Protein AF-A0A933QK95-F1 (afdb_monomer)

Solvent-accessible surface area (backbone atoms only — not comparable to full-atom values): 5874 Å² total; per-residue (Å²): 134,84,80,76,80,79,73,57,66,67,58,38,52,54,51,33,51,52,14,55,46,41,23,67,75,71,67,40,54,62,72,58,20,44,51,53,50,44,62,74,66,66,54,92,58,56,67,64,53,49,55,50,24,54,51,50,50,50,52,51,54,52,52,52,56,50,50,53,54,51,54,53,49,52,54,54,51,51,54,51,52,54,49,53,51,51,51,52,52,50,56,53,48,59,56,52,66,73,66,60,77,82,132

pLDDT: mean 79.82, std 11.8, range [40.25, 92.44]

Secondary structure (DSSP, 8-state):
--------HHHHHHHHHHHHHHHHHS---HHHHHHHHHHHTT-S-HHHHHHHHHHHHHHHHHHHHHHHHHHHHHHHHHHHHHHHHHHHHHHHHHHHHTTSPP-

Foldseek 3Di:
DDPDPPDDPVVLVVLLVQLVVCCVPVVDDSLVSSQVSCVVVVDPCSPVSSVSNVVVNVVVVVVVVVVVVVVVVVVVVVVVVVVVVVVVVVVVVVVVVVPDPDD

Sequence (103 aa):
MVKRLRIDSNVVKRLADKAAALRKSDGLEITAAVKQVLAQEKMSDNTAHYHAICSELGRRGAAVKRGVKIANVIRRSQHRTDQQKKEAQNMARERNDNLLPDP

Radius of gyration: 27.5 Å; Cα contacts (8 Å, |Δi|>4): 43; chains: 1; bounding box: 48×38×84 Å

Mean predicted aligned error: 11.74 Å

Nearest PDB structures (foldseek):
  1zx3-assembly1_A  TM=4.593E-01  e=1.741E+00  Nitrosomonas europaea ATCC 19718

Structure (mmCIF, N/CA/C/O backbone):
data_AF-A0A933QK95-F1
#
_entry.id   AF-A0A933QK95-F1
#
loop_
_atom_site.group_PDB
_atom_site.id
_atom_site.type_symbol
_atom_site.label_atom_id
_atom_site.label_alt_id
_atom_site.label_comp_id
_atom_site.label_asym_id
_atom_site.label_entity_id
_atom_site.label_seq_id
_atom_site.pdbx_PDB_ins_code
_atom_site.Cartn_x
_atom_site.Cartn_y
_atom_site.Cartn_z
_atom_site.occupancy
_atom_site.B_iso_or_equiv
_atom_site.auth_seq_id
_atom_site.auth_comp_id
_atom_site.auth_asym_id
_atom_site.auth_atom_id
_atom_site.pdbx_PDB_model_num
ATOM 1 N N . MET A 1 1 ? -9.650 -24.315 24.063 1.00 40.25 1 MET A N 1
ATOM 2 C CA . MET A 1 1 ? -9.624 -24.146 22.592 1.00 40.25 1 MET A CA 1
ATOM 3 C C . MET A 1 1 ? -10.009 -22.703 22.273 1.00 40.25 1 MET A C 1
ATOM 5 O O . MET A 1 1 ? -11.167 -22.344 22.430 1.00 40.25 1 MET A O 1
ATOM 9 N N . VAL A 1 2 ? -9.040 -21.838 21.955 1.00 45.34 2 VAL A N 1
ATOM 10 C CA . VAL A 1 2 ? -9.299 -20.401 21.733 1.00 45.34 2 VAL A CA 1
ATOM 11 C C . VAL A 1 2 ? -9.971 -20.235 20.368 1.00 45.34 2 VAL A C 1
ATOM 13 O O . VAL A 1 2 ? -9.358 -20.523 19.340 1.00 45.34 2 VAL A O 1
ATOM 16 N N . LYS A 1 3 ? -11.240 -19.806 20.341 1.00 45.28 3 LYS A N 1
ATOM 17 C CA . LYS A 1 3 ? -11.919 -19.404 19.100 1.00 45.28 3 LYS A CA 1
ATOM 18 C C . LYS A 1 3 ? -11.118 -18.251 18.489 1.00 45.28 3 LYS A C 1
ATOM 20 O O . LYS A 1 3 ? -11.141 -17.146 19.020 1.00 45.28 3 LYS A O 1
ATOM 25 N N . ARG A 1 4 ? -10.399 -18.491 17.385 1.00 54.31 4 ARG A N 1
ATOM 26 C CA . ARG A 1 4 ? -9.844 -17.397 16.575 1.00 54.31 4 ARG A CA 1
ATOM 27 C C . ARG A 1 4 ? -11.023 -16.5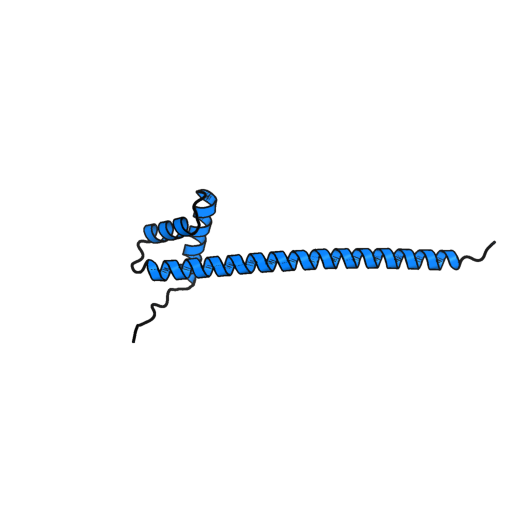70 16.075 1.00 54.31 4 ARG A C 1
ATOM 29 O O . ARG A 1 4 ? -11.800 -17.066 15.260 1.00 54.31 4 ARG A O 1
ATOM 36 N N . LEU A 1 5 ? -11.154 -15.339 16.567 1.00 59.59 5 LEU A N 1
ATOM 37 C CA . LEU A 1 5 ? -12.046 -14.348 15.978 1.00 59.59 5 LEU A CA 1
ATOM 38 C C . LEU A 1 5 ? -11.664 -14.233 14.495 1.00 59.59 5 LEU A C 1
ATOM 40 O O . LEU A 1 5 ? -10.564 -13.792 14.157 1.00 59.59 5 LEU A O 1
ATOM 44 N N . ARG A 1 6 ? -12.529 -14.711 13.598 1.00 71.00 6 ARG A N 1
ATOM 45 C CA . ARG A 1 6 ? -12.348 -14.494 12.162 1.00 71.00 6 ARG A CA 1
ATOM 46 C C . ARG A 1 6 ? -12.742 -13.051 11.884 1.00 71.00 6 ARG A C 1
ATOM 48 O O . ARG A 1 6 ? -13.923 -12.747 11.783 1.00 71.00 6 ARG A O 1
ATOM 55 N N . ILE A 1 7 ? -11.747 -12.175 11.806 1.00 76.69 7 ILE A N 1
ATOM 56 C CA . ILE A 1 7 ? -11.947 -10.797 11.361 1.00 76.69 7 ILE A CA 1
ATOM 57 C C . ILE A 1 7 ? -12.254 -10.830 9.863 1.00 76.69 7 ILE A C 1
ATOM 59 O O . ILE A 1 7 ? -11.517 -11.445 9.087 1.00 76.69 7 ILE A O 1
ATOM 63 N N . ASP A 1 8 ? -13.341 -10.175 9.465 1.00 84.12 8 ASP A N 1
ATOM 64 C CA . ASP A 1 8 ? -13.741 -10.079 8.066 1.00 84.12 8 ASP A CA 1
ATOM 65 C C . ASP A 1 8 ? -12.661 -9.351 7.244 1.00 84.12 8 ASP A C 1
ATOM 67 O O . ASP A 1 8 ? -12.240 -8.233 7.559 1.00 84.12 8 ASP A O 1
ATOM 71 N N . SER A 1 9 ? -12.214 -9.986 6.159 1.00 82.81 9 SER A N 1
ATOM 72 C CA . SER A 1 9 ? -11.196 -9.426 5.272 1.00 82.81 9 SER A CA 1
ATOM 73 C C . SER A 1 9 ? -11.633 -8.108 4.628 1.00 82.81 9 SER A C 1
ATOM 75 O O . SER A 1 9 ? -10.781 -7.249 4.399 1.00 82.81 9 SER A O 1
ATOM 77 N N . ASN A 1 10 ? -12.923 -7.915 4.351 1.00 87.69 10 ASN A N 1
ATOM 78 C CA . ASN A 1 10 ? -13.452 -6.675 3.787 1.00 87.69 10 ASN A CA 1
ATOM 79 C C . ASN A 1 10 ? -13.367 -5.527 4.794 1.00 87.69 10 ASN A C 1
ATOM 81 O O . ASN A 1 10 ? -13.000 -4.409 4.425 1.00 87.69 10 ASN A O 1
ATOM 85 N N . VAL A 1 11 ? -13.612 -5.814 6.076 1.00 88.00 11 VAL A N 1
ATOM 86 C CA . VAL A 1 11 ? -13.429 -4.841 7.158 1.00 88.00 11 VAL A CA 1
ATOM 87 C C . VAL A 1 11 ? -11.959 -4.438 7.247 1.00 88.00 11 VAL A C 1
ATOM 89 O O . VAL A 1 11 ? -11.655 -3.249 7.213 1.00 88.00 11 VAL A O 1
ATOM 92 N N . VAL A 1 12 ? -11.033 -5.403 7.251 1.00 88.94 12 VAL A N 1
ATOM 93 C CA . VAL A 1 12 ? -9.585 -5.120 7.285 1.00 88.94 12 VAL A CA 1
ATOM 94 C C . VAL A 1 12 ? -9.151 -4.251 6.103 1.00 88.94 12 VAL A C 1
ATOM 96 O O . VAL A 1 12 ? -8.413 -3.287 6.301 1.00 88.94 12 VAL A O 1
ATOM 99 N N . LYS A 1 13 ? -9.628 -4.547 4.886 1.00 89.62 13 LYS A N 1
ATOM 100 C CA . LYS A 1 13 ? -9.310 -3.757 3.686 1.00 89.62 13 LYS A CA 1
ATOM 101 C C . LYS A 1 13 ? -9.791 -2.313 3.818 1.00 89.62 13 LYS A C 1
ATOM 103 O O . LYS A 1 13 ? -8.984 -1.406 3.642 1.00 89.62 13 LYS A O 1
ATOM 108 N N . ARG A 1 14 ? -11.055 -2.106 4.203 1.00 92.44 14 ARG A N 1
ATOM 109 C CA . ARG A 1 14 ? -11.642 -0.768 4.388 1.00 92.44 14 ARG A CA 1
ATOM 110 C C . ARG A 1 14 ? -10.876 0.052 5.428 1.00 92.44 14 ARG A C 1
ATOM 112 O O . ARG A 1 14 ? -10.617 1.233 5.216 1.00 92.44 14 ARG A O 1
ATOM 119 N N . LEU A 1 15 ? -10.504 -0.561 6.552 1.00 91.06 15 LEU A N 1
ATOM 120 C CA . LEU A 1 15 ? -9.757 0.122 7.614 1.00 91.06 15 LEU A CA 1
ATOM 121 C C . LEU A 1 15 ? -8.311 0.422 7.198 1.00 91.06 15 LEU A C 1
ATOM 123 O O . LEU A 1 15 ? -7.796 1.495 7.507 1.00 91.06 15 LEU A O 1
ATOM 127 N N . ALA A 1 16 ? -7.676 -0.481 6.447 1.00 90.12 16 ALA A N 1
ATOM 128 C CA . ALA A 1 16 ? -6.370 -0.236 5.845 1.00 90.12 16 ALA A CA 1
ATOM 129 C C . ALA A 1 16 ? -6.407 0.943 4.857 1.00 90.12 16 ALA A C 1
ATOM 131 O O . ALA A 1 16 ? -5.494 1.767 4.868 1.00 90.12 16 ALA A O 1
ATOM 132 N N . ASP A 1 17 ? -7.468 1.067 4.053 1.00 91.75 17 ASP A N 1
ATOM 133 C CA . ASP A 1 17 ? -7.647 2.190 3.125 1.00 91.75 17 ASP A CA 1
ATOM 134 C C . ASP A 1 17 ? -7.799 3.520 3.870 1.00 91.75 17 ASP A C 1
ATOM 136 O O . ASP A 1 17 ? -7.119 4.491 3.537 1.00 91.75 17 ASP A O 1
ATOM 140 N N . LYS A 1 18 ? -8.608 3.550 4.938 1.00 91.19 18 LYS A N 1
ATOM 141 C CA . LYS A 1 18 ? -8.735 4.730 5.810 1.00 91.19 18 LYS A CA 1
ATOM 142 C C . LYS A 1 18 ? -7.398 5.125 6.440 1.00 91.19 18 LYS A C 1
ATOM 144 O O . LYS A 1 18 ? -7.034 6.297 6.416 1.00 91.19 18 LYS A O 1
ATOM 149 N N . ALA A 1 19 ? -6.636 4.160 6.956 1.00 89.12 19 ALA A N 1
ATOM 150 C CA . ALA A 1 19 ? -5.334 4.432 7.566 1.00 89.12 19 ALA A CA 1
ATOM 151 C C . ALA A 1 19 ? -4.312 4.937 6.532 1.00 89.12 19 ALA A C 1
ATOM 153 O O . ALA A 1 19 ? -3.536 5.852 6.805 1.00 89.12 19 ALA A O 1
ATOM 154 N N . ALA A 1 20 ? -4.328 4.380 5.318 1.00 87.94 20 ALA A N 1
ATOM 155 C CA . ALA A 1 20 ? -3.492 4.855 4.221 1.00 87.94 20 ALA A CA 1
ATOM 156 C C . ALA A 1 20 ? -3.877 6.272 3.762 1.00 87.94 20 ALA A C 1
ATOM 158 O O . ALA A 1 20 ? -2.991 7.043 3.390 1.00 87.94 20 ALA A O 1
ATOM 159 N N . ALA A 1 21 ? -5.168 6.617 3.798 1.00 89.56 21 ALA A N 1
ATOM 160 C CA . ALA A 1 21 ? -5.659 7.957 3.495 1.00 89.56 21 ALA A CA 1
ATOM 161 C C . ALA A 1 21 ? -5.203 8.977 4.548 1.00 89.56 21 ALA A C 1
ATOM 163 O O . ALA A 1 21 ? -4.604 9.978 4.170 1.00 89.56 21 ALA A O 1
ATOM 164 N N . LEU A 1 22 ? -5.371 8.678 5.843 1.00 87.56 22 LEU A N 1
ATOM 165 C CA . LEU A 1 22 ? -4.916 9.549 6.939 1.00 87.56 22 LEU A CA 1
ATOM 166 C C . LEU A 1 22 ? -3.408 9.803 6.900 1.00 87.56 22 LEU A C 1
ATOM 168 O O . LEU A 1 22 ? -2.954 10.927 7.076 1.00 87.56 22 LEU A O 1
ATOM 172 N N . ARG A 1 23 ? -2.608 8.775 6.590 1.00 87.75 23 ARG A N 1
ATOM 173 C CA . ARG A 1 23 ? -1.165 8.956 6.383 1.00 87.75 23 ARG A CA 1
ATOM 174 C C . ARG A 1 23 ? -0.856 9.956 5.262 1.00 87.75 23 ARG A C 1
ATOM 176 O O . ARG A 1 23 ? 0.140 10.667 5.343 1.00 87.75 23 ARG A O 1
ATOM 183 N N . LYS A 1 24 ? -1.654 9.972 4.190 1.00 86.25 24 LYS A N 1
ATOM 184 C CA . LYS A 1 24 ? -1.450 10.885 3.057 1.00 86.25 24 LYS A CA 1
ATOM 185 C C . LYS A 1 24 ? -1.942 12.300 3.346 1.00 86.25 24 LYS A C 1
ATOM 187 O O . LYS A 1 24 ? -1.291 13.230 2.890 1.00 86.25 24 LYS A O 1
ATOM 192 N N . SER A 1 25 ? -3.073 12.453 4.035 1.00 87.62 25 SER A N 1
ATOM 193 C CA . SER A 1 25 ? -3.656 13.767 4.328 1.00 87.62 25 SER A CA 1
ATOM 194 C C . SER A 1 25 ? -2.925 14.477 5.462 1.00 87.62 25 SER A C 1
ATOM 196 O O . SER A 1 25 ? -2.557 15.637 5.320 1.00 87.62 25 SER A O 1
ATOM 198 N N . ASP A 1 26 ? -2.660 13.757 6.551 1.00 85.75 26 ASP A N 1
ATOM 199 C CA . ASP A 1 26 ? -2.222 14.350 7.818 1.00 85.75 26 ASP A CA 1
ATOM 200 C C . ASP A 1 26 ? -0.716 14.140 8.050 1.00 85.75 26 ASP A C 1
ATOM 202 O O . ASP A 1 26 ? -0.169 14.549 9.070 1.00 85.75 26 ASP A O 1
ATOM 206 N N . GLY A 1 27 ? -0.034 13.439 7.134 1.00 84.56 27 GLY A N 1
ATOM 207 C CA . GLY A 1 27 ? 1.386 13.092 7.260 1.00 84.56 27 GLY A CA 1
ATOM 208 C C . GLY A 1 27 ? 1.692 12.099 8.387 1.00 84.56 27 GLY A C 1
ATOM 209 O O . GLY A 1 27 ? 2.857 11.878 8.714 1.00 84.56 27 GLY A O 1
ATOM 210 N N . LEU A 1 28 ? 0.663 11.492 8.983 1.00 83.12 28 LEU A N 1
ATOM 211 C CA . LEU A 1 28 ? 0.797 10.584 10.119 1.00 83.12 28 LEU A CA 1
ATOM 212 C C . LEU A 1 28 ? 1.629 9.345 9.775 1.00 83.12 28 LEU A C 1
ATOM 214 O O . LEU A 1 28 ? 1.496 8.745 8.703 1.00 83.12 28 LEU A O 1
ATOM 218 N N . GLU A 1 29 ? 2.423 8.880 10.740 1.00 87.00 29 GLU A N 1
ATOM 219 C CA . GLU A 1 29 ? 3.008 7.546 10.653 1.00 87.00 29 GLU A CA 1
ATOM 220 C C . GLU A 1 29 ? 1.910 6.485 10.528 1.00 87.00 29 GLU A C 1
ATOM 222 O O . GLU A 1 29 ? 0.840 6.585 11.131 1.00 87.00 29 GLU A O 1
ATOM 227 N N . ILE A 1 30 ? 2.175 5.427 9.757 1.00 84.56 30 ILE A N 1
ATOM 228 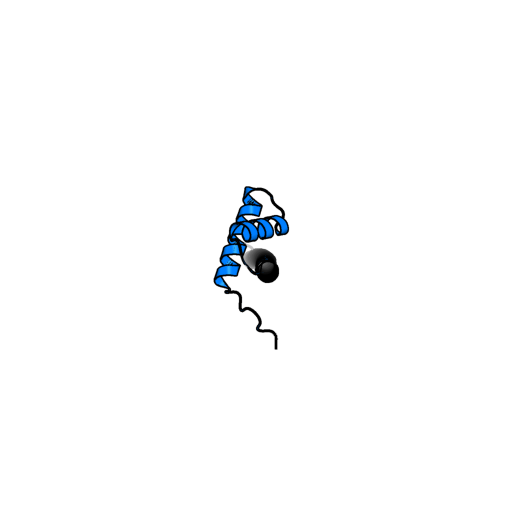C CA . ILE A 1 30 ? 1.152 4.420 9.444 1.00 84.56 30 ILE A CA 1
ATOM 229 C C . ILE A 1 30 ? 0.599 3.740 10.705 1.00 84.56 30 ILE A C 1
ATOM 231 O O . ILE A 1 30 ? -0.585 3.436 10.782 1.00 84.56 30 ILE A O 1
ATOM 235 N N . THR A 1 31 ? 1.436 3.552 11.721 1.00 85.19 31 THR A N 1
ATOM 236 C CA . THR A 1 31 ? 1.068 3.015 13.035 1.00 85.19 31 THR A CA 1
ATOM 237 C C . THR A 1 31 ? 0.124 3.948 13.793 1.00 85.19 31 THR A C 1
ATOM 239 O O . THR A 1 31 ? -0.855 3.476 14.373 1.00 85.19 31 THR A O 1
ATOM 242 N N . ALA A 1 32 ? 0.370 5.260 13.759 1.00 85.62 32 ALA A N 1
ATOM 243 C CA . ALA A 1 32 ? -0.514 6.264 14.349 1.00 85.62 32 ALA A CA 1
ATOM 244 C C . ALA A 1 32 ? -1.855 6.338 13.600 1.00 85.62 32 ALA A C 1
ATOM 246 O O . ALA A 1 32 ? -2.913 6.289 14.228 1.00 85.62 32 ALA A O 1
ATOM 247 N N . ALA A 1 33 ? -1.817 6.327 12.265 1.00 88.38 33 ALA A N 1
ATOM 248 C CA . ALA A 1 33 ? -3.012 6.329 11.426 1.00 88.38 33 ALA A CA 1
ATOM 249 C C . ALA A 1 33 ? -3.912 5.104 11.684 1.00 88.38 33 ALA A C 1
ATOM 251 O O . ALA A 1 33 ? -5.127 5.244 11.807 1.00 88.38 33 ALA A O 1
ATOM 252 N N . VAL A 1 34 ? -3.340 3.901 11.836 1.00 88.75 34 VAL A N 1
ATOM 253 C CA . VAL A 1 34 ? -4.121 2.692 12.166 1.00 88.75 34 VAL A CA 1
ATOM 254 C C . VAL A 1 34 ? -4.763 2.803 13.553 1.00 88.75 34 VAL A C 1
ATOM 256 O O . VAL A 1 34 ? -5.937 2.465 13.701 1.00 88.75 34 VAL A O 1
ATOM 259 N N . LYS A 1 35 ? -4.041 3.307 14.564 1.00 88.06 35 LYS A N 1
ATOM 260 C CA . LYS A 1 35 ? -4.606 3.517 15.911 1.00 88.06 35 LYS A CA 1
ATOM 261 C C . LYS A 1 35 ? -5.777 4.501 15.889 1.00 88.06 35 LYS A C 1
ATOM 263 O O . LYS A 1 35 ? -6.793 4.244 16.528 1.00 88.06 35 LYS A O 1
ATOM 268 N N . GLN A 1 36 ? -5.660 5.585 15.126 1.00 88.56 36 GLN A N 1
ATOM 269 C CA . GLN A 1 36 ? -6.715 6.588 14.992 1.00 88.56 36 GLN A CA 1
ATOM 270 C C . GLN A 1 36 ? -7.965 6.023 14.305 1.00 88.56 36 GLN A C 1
ATOM 272 O O . GLN A 1 36 ? -9.076 6.254 14.776 1.00 88.56 36 GLN A O 1
ATOM 277 N N . VAL A 1 37 ? -7.799 5.215 13.253 1.00 89.56 37 VAL A N 1
ATOM 278 C CA . VAL A 1 37 ? -8.921 4.521 12.597 1.00 89.56 37 VAL A CA 1
ATOM 279 C C . VAL A 1 37 ? -9.637 3.569 13.557 1.00 89.56 37 VAL A C 1
ATOM 281 O O . VAL A 1 37 ? -10.865 3.547 13.599 1.00 89.56 37 VAL A O 1
ATOM 284 N N . LEU A 1 38 ? -8.888 2.799 14.350 1.00 88.25 38 LEU A N 1
ATOM 285 C CA . LEU A 1 38 ? -9.469 1.881 15.335 1.00 88.25 38 LEU A CA 1
ATOM 286 C C . LEU A 1 38 ? -10.213 2.623 16.451 1.00 88.25 38 LEU A C 1
ATOM 288 O O . LEU A 1 38 ? -11.298 2.200 16.847 1.00 88.25 38 LEU A O 1
ATOM 292 N N . ALA A 1 39 ? -9.668 3.754 16.909 1.00 85.94 39 ALA A N 1
ATOM 293 C CA . ALA A 1 39 ? -10.318 4.615 17.892 1.00 85.94 39 ALA A CA 1
ATOM 294 C C . ALA A 1 39 ? -11.635 5.210 17.360 1.00 85.94 39 ALA A C 1
ATOM 296 O O . ALA A 1 39 ? -12.626 5.248 18.086 1.00 85.94 39 ALA A O 1
ATOM 297 N N . GLN A 1 40 ? -11.674 5.621 16.087 1.00 86.12 40 GLN A N 1
ATOM 298 C CA . GLN A 1 40 ? -12.885 6.142 15.439 1.00 86.12 40 GLN A CA 1
ATOM 299 C C . GLN A 1 40 ? -13.981 5.080 15.286 1.00 86.12 40 GLN A C 1
ATOM 301 O O . GLN A 1 40 ? -15.160 5.382 15.450 1.00 86.12 40 GLN A O 1
ATOM 306 N N . GLU A 1 41 ? -13.609 3.837 14.982 1.00 83.06 41 GLU A N 1
ATOM 307 C CA . GLU A 1 41 ? -14.562 2.747 14.730 1.00 83.06 41 GLU A CA 1
ATOM 308 C C . GLU A 1 41 ? -15.045 2.050 16.014 1.00 83.06 41 GLU A C 1
ATOM 310 O O . GLU A 1 41 ? -15.874 1.148 15.932 1.00 83.06 41 GLU A O 1
ATOM 315 N N . LYS A 1 42 ? -14.559 2.471 17.196 1.00 76.19 42 LYS A N 1
ATOM 316 C CA . LYS A 1 42 ? -14.927 1.916 18.515 1.00 76.19 42 LYS A CA 1
ATOM 317 C C . LYS A 1 42 ? -14.889 0.377 18.551 1.00 76.19 42 LYS A C 1
ATOM 319 O O . LYS A 1 42 ? -15.763 -0.263 19.133 1.00 76.19 42 LYS A O 1
ATOM 324 N N . MET A 1 43 ? -13.885 -0.223 17.910 1.00 69.31 43 MET A N 1
ATOM 325 C CA . MET A 1 43 ? -13.764 -1.680 17.809 1.00 69.31 43 MET A CA 1
ATOM 326 C C . MET A 1 43 ? -13.477 -2.309 19.182 1.00 69.31 43 MET A C 1
ATOM 328 O O . MET A 1 43 ? -12.623 -1.840 19.932 1.00 69.31 43 MET A O 1
ATOM 332 N N . SER A 1 44 ? -14.175 -3.402 19.502 1.00 59.41 44 SER A N 1
ATOM 333 C CA . SER A 1 44 ? -14.076 -4.090 20.799 1.00 59.41 44 SER A CA 1
ATOM 334 C C . SER A 1 44 ? -12.780 -4.889 20.985 1.00 59.41 44 SER A C 1
ATOM 336 O O . SER A 1 44 ? -12.371 -5.130 22.115 1.00 59.41 44 SER A O 1
ATOM 338 N N . ASP A 1 45 ? -12.122 -5.293 19.892 1.00 66.62 45 ASP A N 1
ATOM 339 C CA . ASP A 1 45 ? -10.852 -6.036 19.901 1.00 66.62 45 ASP A CA 1
ATOM 340 C C . ASP A 1 45 ? -9.797 -5.308 19.051 1.00 66.62 45 ASP A C 1
ATOM 342 O O . ASP A 1 45 ? -9.466 -5.693 17.922 1.00 66.62 45 ASP A O 1
ATOM 346 N N . ASN A 1 46 ? -9.317 -4.182 19.586 1.00 74.88 46 ASN A N 1
ATOM 347 C CA . ASN A 1 46 ? -8.392 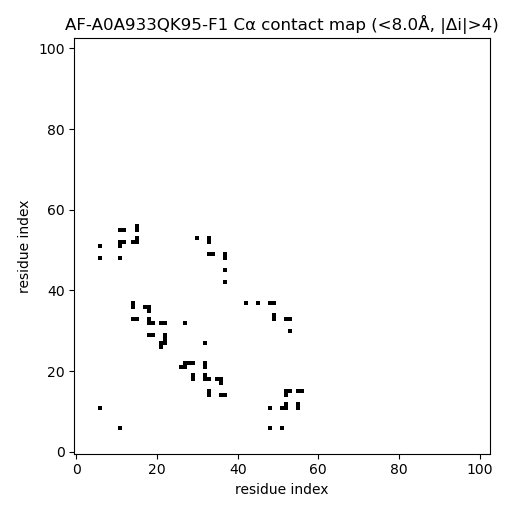-3.278 18.899 1.00 74.88 46 ASN A CA 1
ATOM 348 C C . ASN A 1 46 ? -7.065 -3.946 18.524 1.00 74.88 46 ASN A C 1
ATOM 350 O O . ASN A 1 46 ? -6.505 -3.640 17.472 1.00 74.88 46 ASN A O 1
ATOM 354 N N . THR A 1 47 ? -6.566 -4.879 19.336 1.00 80.12 47 THR A N 1
ATOM 355 C CA . THR A 1 47 ? -5.260 -5.513 19.110 1.00 80.12 47 THR A CA 1
ATOM 356 C C . THR A 1 47 ? -5.301 -6.453 17.909 1.00 80.12 47 THR A C 1
ATOM 358 O O . THR A 1 47 ? -4.448 -6.364 17.022 1.00 80.12 47 THR A O 1
ATOM 361 N N . ALA A 1 48 ? -6.315 -7.319 17.817 1.00 81.88 48 ALA A N 1
ATOM 362 C CA . ALA A 1 48 ? -6.434 -8.244 16.694 1.00 81.88 48 ALA A CA 1
ATOM 363 C C . ALA A 1 48 ? -6.663 -7.501 15.362 1.00 81.88 48 ALA A C 1
ATOM 365 O O . ALA A 1 48 ? -6.033 -7.824 14.348 1.00 81.88 48 ALA A O 1
ATOM 366 N N . HIS A 1 49 ? -7.492 -6.450 15.371 1.00 83.19 49 HIS A N 1
ATOM 367 C CA . HIS A 1 49 ? -7.729 -5.613 14.191 1.00 83.19 49 HIS A CA 1
ATOM 368 C C . HIS A 1 49 ? -6.485 -4.818 13.784 1.00 83.19 49 HIS A C 1
ATOM 370 O O . HIS A 1 49 ? -6.178 -4.742 12.594 1.00 83.19 49 HIS A O 1
ATOM 376 N N . TYR A 1 50 ? -5.719 -4.296 14.746 1.00 86.00 50 TYR A N 1
ATOM 377 C CA . TYR A 1 50 ? -4.451 -3.616 14.483 1.00 86.00 50 TYR A CA 1
ATOM 378 C C . TYR A 1 50 ? -3.472 -4.515 13.723 1.00 86.00 50 TYR A C 1
ATOM 380 O O . TYR A 1 50 ? -2.963 -4.134 12.667 1.00 86.00 50 TYR A O 1
ATOM 388 N N . HIS A 1 51 ? -3.245 -5.740 14.209 1.00 85.75 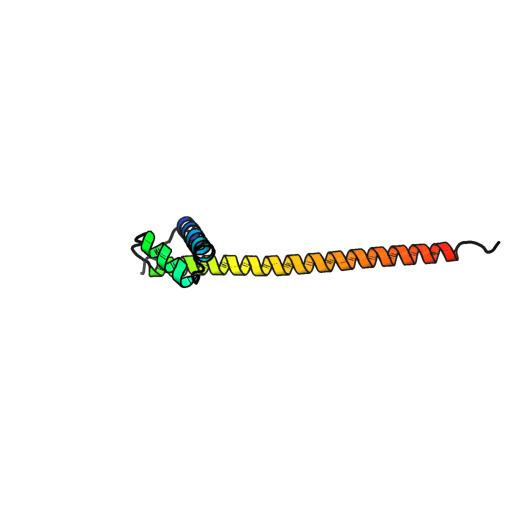51 HIS A N 1
ATOM 389 C CA . HIS A 1 51 ? -2.337 -6.679 13.548 1.00 85.75 51 HIS A CA 1
ATOM 390 C C . HIS A 1 51 ? -2.825 -7.084 12.153 1.00 85.75 51 HIS A C 1
ATOM 392 O O . HIS A 1 51 ? -2.011 -7.193 11.231 1.00 85.75 51 HIS A O 1
ATOM 398 N N . ALA A 1 52 ? -4.136 -7.267 11.972 1.00 87.25 52 ALA A N 1
ATOM 399 C CA . ALA A 1 52 ? -4.715 -7.592 10.673 1.00 87.25 52 ALA A CA 1
ATOM 400 C C . ALA A 1 52 ? -4.522 -6.454 9.653 1.00 87.25 52 ALA A C 1
ATOM 402 O O . ALA A 1 52 ? -4.085 -6.705 8.528 1.00 87.25 52 ALA A O 1
ATOM 403 N N . ILE A 1 53 ? -4.768 -5.203 10.058 1.00 87.06 53 ILE A N 1
ATOM 404 C CA . ILE A 1 53 ? -4.589 -4.014 9.211 1.00 87.06 53 ILE A CA 1
ATOM 405 C C . ILE A 1 53 ? -3.112 -3.819 8.851 1.00 87.06 53 ILE A C 1
ATOM 407 O O . ILE A 1 53 ? -2.781 -3.654 7.677 1.00 87.06 53 ILE A O 1
ATOM 411 N N . CYS A 1 54 ? -2.209 -3.901 9.833 1.00 86.00 54 CYS A N 1
ATOM 412 C CA . CYS A 1 54 ? -0.767 -3.803 9.599 1.00 86.00 54 CYS A CA 1
ATOM 413 C C . CYS A 1 54 ? -0.268 -4.889 8.633 1.00 86.00 54 CYS A C 1
ATOM 415 O O . CYS A 1 54 ? 0.518 -4.600 7.729 1.00 86.00 54 CYS A O 1
ATOM 417 N N . SER A 1 55 ? -0.761 -6.123 8.775 1.00 85.75 55 SER A N 1
ATOM 418 C CA . SER A 1 55 ? -0.409 -7.235 7.884 1.00 85.75 55 SER A CA 1
ATOM 419 C C . SER A 1 55 ? -0.879 -6.996 6.447 1.00 85.75 55 SER A C 1
ATOM 421 O O . SER A 1 55 ? -0.134 -7.248 5.499 1.00 85.75 55 SER A O 1
ATOM 423 N N . GLU A 1 56 ? -2.095 -6.477 6.269 1.00 88.94 56 GLU A N 1
ATOM 424 C CA . GLU A 1 56 ? -2.646 -6.150 4.952 1.00 88.94 56 GLU A CA 1
ATOM 425 C C . GLU A 1 56 ? -1.879 -4.997 4.286 1.00 88.94 56 GLU A C 1
ATOM 427 O O . GLU A 1 56 ? -1.482 -5.102 3.123 1.00 88.94 56 GLU A O 1
ATOM 432 N N . LEU A 1 57 ? -1.581 -3.927 5.029 1.00 85.94 57 LEU A N 1
ATOM 433 C CA . LEU A 1 57 ? -0.766 -2.811 4.541 1.00 85.94 57 LEU A CA 1
ATOM 434 C C . LEU A 1 57 ? 0.651 -3.262 4.157 1.00 85.94 57 LEU A C 1
ATOM 436 O O . LEU A 1 57 ? 1.161 -2.869 3.104 1.00 85.94 57 LEU A O 1
ATOM 440 N N . GLY A 1 58 ? 1.267 -4.134 4.960 1.00 84.19 58 GLY A N 1
ATOM 441 C CA . GLY A 1 58 ? 2.565 -4.737 4.660 1.00 84.19 58 GLY A CA 1
ATOM 442 C C . GLY A 1 58 ? 2.542 -5.583 3.384 1.00 84.19 58 GLY A C 1
ATOM 443 O O . GLY A 1 58 ? 3.408 -5.427 2.518 1.00 84.19 58 GLY A O 1
ATOM 444 N N . ARG A 1 59 ? 1.512 -6.425 3.212 1.00 85.62 59 ARG A N 1
ATOM 445 C CA . ARG A 1 59 ? 1.304 -7.236 2.000 1.00 85.62 59 ARG A CA 1
ATOM 446 C C . ARG A 1 59 ? 1.174 -6.360 0.753 1.00 85.62 59 ARG A C 1
ATOM 448 O O . ARG A 1 59 ? 1.836 -6.624 -0.252 1.00 85.62 59 ARG A O 1
ATOM 455 N N . ARG A 1 60 ? 0.373 -5.294 0.826 1.00 82.56 60 ARG A N 1
ATOM 456 C CA . ARG A 1 60 ? 0.201 -4.326 -0.270 1.00 82.56 60 ARG A CA 1
ATOM 457 C C . ARG A 1 60 ? 1.508 -3.605 -0.598 1.00 82.56 60 ARG A C 1
ATOM 459 O O . ARG A 1 60 ? 1.888 -3.531 -1.764 1.00 82.56 60 ARG A O 1
ATOM 466 N N . GLY A 1 61 ? 2.246 -3.145 0.414 1.00 79.19 61 GLY A N 1
ATOM 467 C CA . GLY A 1 61 ? 3.555 -2.514 0.222 1.00 79.19 61 GLY A CA 1
ATOM 468 C C . GLY A 1 61 ? 4.575 -3.439 -0.453 1.00 79.19 61 GLY A C 1
ATOM 469 O O . GLY A 1 61 ? 5.315 -3.011 -1.342 1.00 79.19 61 GLY A O 1
ATOM 470 N N . ALA A 1 62 ? 4.588 -4.725 -0.092 1.00 70.81 62 ALA A N 1
ATOM 471 C CA . ALA A 1 62 ? 5.436 -5.726 -0.736 1.00 70.81 62 ALA A CA 1
ATOM 472 C C . ALA A 1 62 ? 5.045 -5.970 -2.206 1.00 70.81 62 ALA A C 1
ATOM 474 O O . ALA A 1 62 ? 5.927 -6.095 -3.058 1.00 70.81 62 ALA A O 1
ATOM 475 N N . ALA A 1 63 ? 3.745 -5.994 -2.519 1.00 69.25 63 ALA A N 1
ATOM 476 C CA . ALA A 1 63 ? 3.253 -6.131 -3.890 1.00 69.25 63 ALA A CA 1
ATOM 477 C C . ALA A 1 63 ? 3.686 -4.949 -4.776 1.00 69.25 63 AL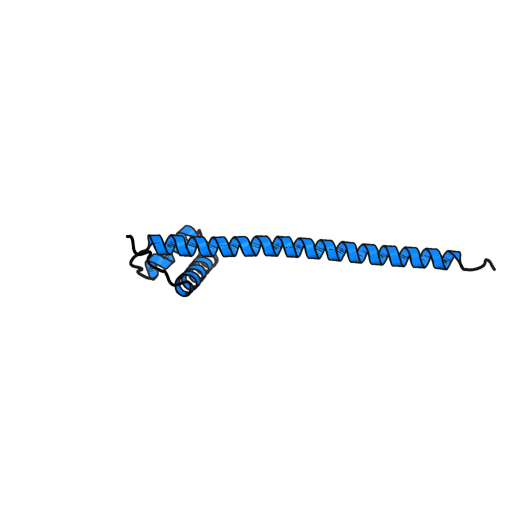A A C 1
ATOM 479 O O . ALA A 1 63 ? 4.196 -5.166 -5.875 1.00 69.25 63 ALA A O 1
ATOM 480 N N . VAL A 1 64 ? 3.591 -3.714 -4.270 1.00 69.81 64 VAL A N 1
ATOM 481 C CA . VAL A 1 64 ? 4.046 -2.511 -4.990 1.00 69.81 64 VAL A CA 1
ATOM 482 C C . VAL A 1 64 ? 5.550 -2.568 -5.275 1.00 69.81 64 VAL A C 1
ATOM 484 O O . VAL A 1 64 ? 5.964 -2.373 -6.417 1.00 69.81 64 VAL A O 1
ATOM 487 N N . LYS A 1 65 ? 6.382 -2.910 -4.278 1.00 70.25 65 LYS A N 1
ATOM 488 C CA . LYS A 1 65 ? 7.841 -3.054 -4.470 1.00 70.25 65 L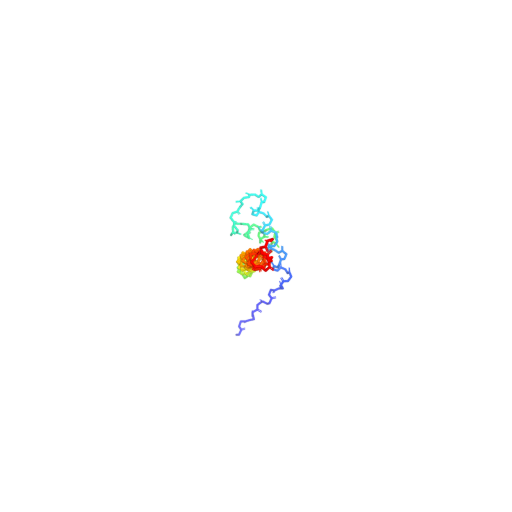YS A CA 1
ATOM 489 C C . LYS A 1 65 ? 8.184 -4.089 -5.549 1.00 70.25 65 LYS A C 1
ATOM 491 O O . LYS A 1 65 ? 9.071 -3.854 -6.371 1.00 70.25 65 LYS A O 1
ATOM 496 N N . ARG A 1 66 ? 7.474 -5.224 -5.570 1.00 59.06 66 ARG A N 1
ATOM 497 C CA . ARG A 1 66 ? 7.636 -6.257 -6.608 1.00 59.06 66 ARG A CA 1
ATOM 498 C C . ARG A 1 66 ? 7.227 -5.737 -7.988 1.00 59.06 66 ARG A C 1
ATOM 500 O O . ARG A 1 66 ? 7.990 -5.919 -8.933 1.00 59.06 66 ARG A O 1
ATOM 507 N N . GLY A 1 67 ? 6.094 -5.041 -8.090 1.00 64.00 67 GLY A N 1
ATOM 508 C CA . GLY A 1 67 ? 5.629 -4.423 -9.335 1.00 64.00 67 GLY A CA 1
ATOM 509 C C . GLY A 1 67 ? 6.639 -3.431 -9.921 1.00 64.00 67 GLY A C 1
ATOM 510 O O . GLY A 1 67 ? 6.975 -3.523 -11.099 1.00 64.00 67 GLY A O 1
ATOM 511 N N . VAL A 1 68 ? 7.216 -2.556 -9.088 1.00 74.88 68 VAL A N 1
ATOM 512 C CA . VAL A 1 68 ? 8.268 -1.607 -9.508 1.00 74.88 68 VAL A CA 1
ATOM 513 C C . VAL A 1 68 ? 9.508 -2.335 -10.036 1.00 74.88 68 VAL A C 1
ATOM 515 O O . VAL A 1 68 ? 10.059 -1.956 -11.072 1.00 74.88 68 VAL A O 1
ATOM 518 N N . LYS A 1 69 ? 9.944 -3.411 -9.365 1.00 73.69 69 LYS A N 1
ATOM 519 C CA . LYS A 1 69 ? 11.083 -4.221 -9.823 1.00 73.69 69 LYS A CA 1
ATOM 520 C C . LYS A 1 69 ? 10.811 -4.842 -11.197 1.00 73.69 69 LYS A C 1
ATOM 522 O O . LYS A 1 69 ? 11.674 -4.765 -12.067 1.00 73.69 69 LYS A O 1
ATOM 527 N N . ILE A 1 70 ? 9.622 -5.410 -11.401 1.00 76.31 70 ILE A N 1
ATOM 528 C CA . ILE A 1 70 ? 9.217 -6.015 -12.678 1.00 76.31 70 ILE A CA 1
ATOM 529 C C . ILE A 1 70 ? 9.164 -4.957 -13.786 1.00 76.31 70 ILE A C 1
ATOM 531 O O . ILE A 1 70 ? 9.768 -5.154 -14.837 1.00 76.31 70 ILE A O 1
ATOM 535 N N . ALA A 1 71 ? 8.539 -3.804 -13.535 1.00 76.50 71 ALA A N 1
ATOM 536 C CA . ALA A 1 71 ? 8.475 -2.707 -14.502 1.00 76.50 71 ALA A CA 1
ATOM 537 C C . ALA A 1 71 ? 9.874 -2.231 -14.935 1.00 76.50 71 ALA A C 1
ATOM 539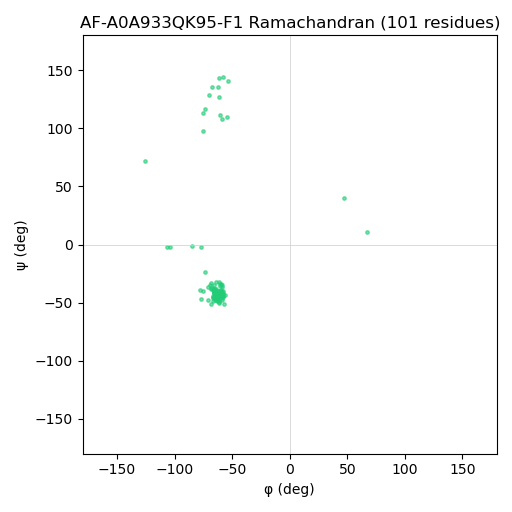 O O . ALA A 1 71 ? 10.123 -1.989 -16.116 1.00 76.50 71 ALA A O 1
ATOM 540 N N . ASN A 1 72 ? 10.820 -2.155 -13.994 1.00 80.88 72 ASN A N 1
ATOM 541 C CA . ASN A 1 72 ? 12.207 -1.804 -14.298 1.00 80.88 72 ASN A CA 1
ATOM 542 C C . ASN A 1 72 ? 12.920 -2.872 -15.143 1.00 80.88 72 ASN A C 1
ATOM 544 O O . ASN A 1 72 ? 13.706 -2.520 -16.024 1.00 80.88 72 ASN A O 1
ATOM 548 N N . VAL A 1 73 ? 12.656 -4.160 -14.901 1.00 86.88 73 VAL A N 1
ATOM 549 C CA . VAL A 1 73 ? 13.197 -5.259 -15.719 1.00 86.88 73 VAL A CA 1
ATOM 550 C C . VAL A 1 73 ? 12.644 -5.195 -17.142 1.00 86.88 73 VAL A C 1
ATOM 552 O O . VAL A 1 73 ? 13.425 -5.248 -18.090 1.00 86.88 73 VAL A O 1
ATOM 555 N N . ILE A 1 74 ? 11.331 -4.998 -17.299 1.00 85.38 74 ILE A N 1
ATOM 556 C CA . ILE A 1 74 ? 10.677 -4.876 -18.610 1.00 85.38 74 ILE A CA 1
ATOM 557 C C . ILE A 1 74 ? 11.276 -3.711 -19.404 1.00 85.38 74 ILE A C 1
ATOM 559 O O . ILE A 1 74 ? 11.691 -3.906 -20.544 1.00 85.38 74 ILE A O 1
ATOM 563 N N . ARG A 1 75 ? 11.426 -2.532 -18.783 1.00 87.50 75 ARG A N 1
ATOM 564 C CA . ARG A 1 75 ? 12.021 -1.353 -19.437 1.00 87.50 75 ARG A CA 1
ATOM 565 C C . ARG A 1 75 ? 13.442 -1.620 -19.938 1.00 87.50 75 ARG A C 1
ATOM 567 O O . ARG A 1 75 ? 13.789 -1.256 -21.056 1.00 87.50 75 ARG A O 1
ATOM 574 N N . ARG A 1 76 ? 14.270 -2.287 -19.126 1.00 88.94 76 ARG A N 1
ATOM 575 C CA . ARG A 1 76 ? 15.635 -2.674 -19.527 1.00 88.94 76 ARG A CA 1
ATOM 576 C C . ARG A 1 76 ? 15.626 -3.685 -20.674 1.00 88.94 76 ARG A C 1
ATOM 578 O O . ARG A 1 76 ? 16.471 -3.598 -21.557 1.00 88.94 76 ARG A O 1
ATOM 585 N N . SER A 1 77 ? 14.685 -4.627 -20.666 1.00 84.38 77 SER A N 1
ATOM 586 C CA . SER A 1 77 ? 14.538 -5.620 -21.733 1.00 84.38 77 SER A CA 1
ATOM 587 C C . SER A 1 77 ? 14.123 -4.980 -23.060 1.00 84.38 77 SER A C 1
ATOM 589 O O . SER A 1 77 ? 14.665 -5.337 -24.105 1.00 84.38 77 SER A O 1
ATOM 591 N N . GLN A 1 78 ? 13.210 -4.005 -23.017 1.00 88.19 78 GLN A N 1
ATOM 592 C CA . GLN A 1 78 ? 12.791 -3.232 -24.191 1.00 88.19 78 GLN A CA 1
ATOM 593 C C . GLN A 1 78 ? 13.975 -2.467 -24.784 1.00 88.19 78 GLN A C 1
ATOM 595 O O . GLN A 1 78 ? 14.286 -2.649 -25.954 1.00 88.19 78 GLN A O 1
ATOM 600 N N . HIS A 1 79 ? 14.726 -1.743 -23.949 1.00 88.88 79 HIS A N 1
ATOM 601 C CA . HIS A 1 79 ? 15.910 -1.009 -24.398 1.00 88.88 79 HIS A CA 1
ATOM 602 C C . HIS A 1 79 ? 16.951 -1.904 -25.091 1.00 88.88 79 HIS A C 1
ATOM 604 O O . HIS A 1 79 ? 17.487 -1.534 -26.132 1.00 88.88 79 HIS A O 1
ATOM 610 N N . ARG A 1 80 ? 17.229 -3.100 -24.548 1.00 89.62 80 ARG A N 1
ATOM 611 C CA . ARG A 1 80 ? 18.142 -4.059 -25.201 1.00 89.62 80 ARG A CA 1
ATOM 612 C C . ARG A 1 80 ? 17.609 -4.531 -26.548 1.00 89.62 80 ARG A C 1
ATOM 614 O O . ARG A 1 80 ? 18.371 -4.618 -27.501 1.00 89.62 80 ARG A O 1
ATOM 621 N N . THR A 1 81 ? 16.313 -4.824 -26.623 1.00 89.38 81 THR A N 1
ATOM 622 C CA . THR A 1 81 ? 15.668 -5.242 -27.876 1.00 89.38 81 THR A CA 1
ATOM 623 C C . THR A 1 81 ? 15.794 -4.155 -28.942 1.00 89.38 81 THR A C 1
ATOM 625 O O . THR A 1 81 ? 16.090 -4.450 -30.096 1.00 89.38 81 THR A O 1
ATOM 628 N N . ASP A 1 82 ? 15.615 -2.893 -28.559 1.00 90.69 82 ASP A N 1
ATOM 629 C CA . ASP A 1 82 ? 15.733 -1.766 -29.482 1.00 90.69 82 ASP A CA 1
ATOM 630 C C . ASP A 1 82 ? 17.178 -1.553 -29.954 1.00 90.69 82 ASP A C 1
ATOM 632 O O . ASP A 1 82 ? 17.400 -1.258 -31.129 1.00 90.69 82 ASP A O 1
ATOM 636 N N . GLN A 1 83 ? 18.167 -1.759 -29.077 1.00 90.06 83 GLN A N 1
ATOM 637 C CA . GLN A 1 83 ? 19.583 -1.751 -29.462 1.00 90.06 83 GLN A CA 1
ATOM 638 C C . GLN A 1 83 ? 19.911 -2.880 -30.440 1.00 90.06 83 GLN A C 1
ATOM 640 O O . GLN A 1 83 ? 20.459 -2.608 -31.504 1.00 90.06 83 GLN A O 1
ATOM 645 N N . GLN A 1 84 ? 19.484 -4.111 -30.150 1.00 89.31 84 GLN A N 1
ATOM 646 C CA . GLN A 1 84 ? 19.691 -5.255 -31.043 1.00 89.31 84 GLN A CA 1
ATOM 647 C C . GLN A 1 84 ? 19.050 -5.036 -32.417 1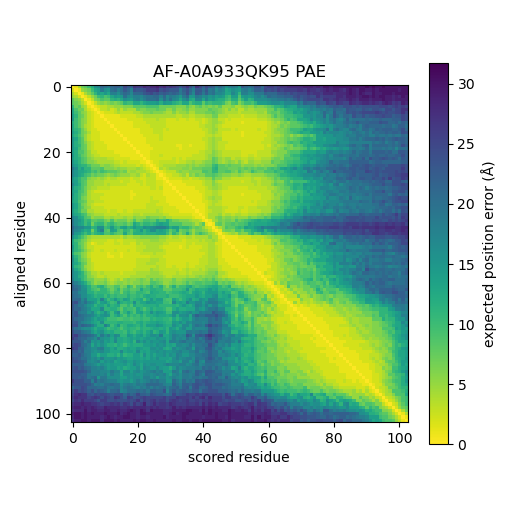.00 89.31 84 GLN A C 1
ATOM 649 O O . GLN A 1 84 ? 19.639 -5.380 -33.437 1.00 89.31 84 GLN A O 1
ATOM 654 N N . LYS A 1 85 ? 17.861 -4.422 -32.469 1.00 92.19 85 LYS A N 1
ATOM 655 C CA . LYS A 1 85 ? 17.220 -4.049 -33.738 1.00 92.19 85 LYS A CA 1
ATOM 656 C C . LYS A 1 85 ? 18.041 -3.023 -34.517 1.00 92.19 85 LYS A C 1
ATOM 658 O O . LYS A 1 85 ? 18.181 -3.171 -35.727 1.00 92.19 85 LYS A O 1
ATOM 663 N N . LYS A 1 86 ? 18.585 -2.001 -33.848 1.00 90.56 86 LYS A N 1
ATOM 664 C CA . LYS A 1 86 ? 19.452 -0.998 -34.490 1.00 90.56 86 LYS A CA 1
ATOM 665 C C . LYS A 1 86 ? 20.749 -1.615 -35.008 1.00 90.56 86 LYS A C 1
ATOM 667 O O . LYS A 1 86 ? 21.123 -1.361 -36.145 1.00 90.56 86 LYS A O 1
ATOM 672 N N . GLU A 1 87 ? 21.398 -2.455 -34.209 1.00 87.50 87 GLU A N 1
ATOM 673 C CA . GLU A 1 87 ? 22.612 -3.177 -34.607 1.00 87.50 87 GLU A CA 1
ATOM 674 C C . GLU A 1 87 ? 22.340 -4.102 -35.799 1.00 87.50 87 GLU A C 1
ATOM 676 O O . GLU A 1 87 ? 23.082 -4.076 -36.775 1.00 87.50 87 GLU A O 1
ATOM 681 N N . ALA A 1 88 ? 21.230 -4.847 -35.783 1.00 87.50 88 ALA A N 1
ATOM 682 C CA . ALA A 1 88 ? 20.824 -5.689 -36.906 1.00 87.50 88 ALA A CA 1
ATOM 683 C C . ALA A 1 88 ? 20.558 -4.882 -38.187 1.00 87.50 88 ALA A C 1
ATOM 685 O O . ALA A 1 88 ? 20.944 -5.313 -39.272 1.00 87.50 88 ALA A O 1
ATOM 686 N N . GLN A 1 89 ? 19.937 -3.704 -38.074 1.00 87.25 89 GLN A N 1
ATOM 687 C CA . GLN A 1 89 ? 19.733 -2.802 -39.211 1.00 87.25 89 GLN A CA 1
ATOM 688 C C . GLN A 1 89 ? 21.054 -2.248 -39.755 1.00 87.25 89 GLN A C 1
ATOM 690 O O . GLN A 1 89 ? 21.221 -2.180 -40.969 1.00 87.25 89 GLN A O 1
ATOM 695 N N . ASN A 1 90 ? 21.994 -1.881 -38.883 1.00 85.81 90 ASN A N 1
ATOM 696 C CA . ASN A 1 90 ? 23.308 -1.391 -39.299 1.00 85.81 90 ASN A CA 1
ATOM 697 C C . ASN A 1 90 ? 24.120 -2.493 -39.991 1.00 85.81 90 ASN A C 1
ATOM 699 O O . ASN A 1 90 ? 24.604 -2.276 -41.096 1.00 85.81 90 ASN A O 1
ATOM 703 N N . MET A 1 91 ? 24.155 -3.704 -39.427 1.00 82.62 91 MET A N 1
ATOM 704 C CA . MET A 1 91 ? 24.799 -4.858 -40.068 1.00 82.62 91 MET A CA 1
ATOM 705 C C . MET A 1 91 ? 24.157 -5.212 -41.419 1.00 82.62 91 MET A C 1
ATOM 707 O O . MET A 1 91 ? 24.848 -5.637 -42.343 1.00 82.62 91 MET A O 1
ATOM 711 N N . ALA A 1 92 ? 22.836 -5.053 -41.559 1.00 80.31 92 ALA A N 1
ATOM 712 C CA . ALA A 1 92 ? 22.147 -5.257 -42.833 1.00 80.31 92 ALA A CA 1
ATOM 713 C C . ALA A 1 92 ? 22.497 -4.179 -43.875 1.00 80.31 92 ALA A C 1
ATOM 715 O O . ALA A 1 92 ? 22.595 -4.501 -45.056 1.00 80.31 92 ALA A O 1
ATOM 716 N N .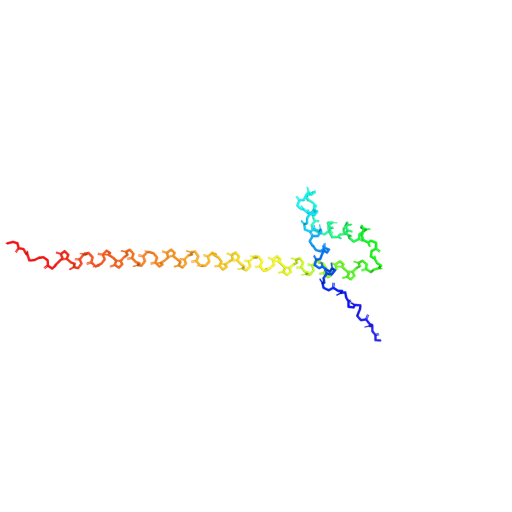 ARG A 1 93 ? 22.714 -2.926 -43.451 1.00 75.00 93 ARG A N 1
ATOM 717 C CA . ARG A 1 93 ? 23.181 -1.837 -44.327 1.00 75.00 93 ARG A CA 1
ATOM 718 C C . ARG A 1 93 ? 24.616 -2.063 -44.797 1.00 75.00 93 ARG A C 1
ATOM 720 O O . ARG A 1 93 ? 24.843 -2.088 -45.997 1.00 75.00 93 ARG A O 1
ATOM 727 N N . GLU A 1 94 ? 25.538 -2.339 -43.878 1.00 72.19 94 GLU A N 1
ATOM 728 C CA . GLU A 1 94 ? 26.953 -2.601 -44.196 1.00 72.19 94 GLU A CA 1
ATOM 729 C C . GLU A 1 94 ? 27.128 -3.799 -45.147 1.00 72.19 94 GLU A C 1
ATOM 731 O O . GLU A 1 94 ? 27.989 -3.795 -46.023 1.00 72.19 94 GLU A O 1
ATOM 736 N N . ARG A 1 95 ? 26.281 -4.829 -45.020 1.00 69.56 95 ARG A N 1
ATOM 737 C CA . ARG A 1 95 ? 26.261 -5.961 -45.961 1.00 69.56 95 ARG A CA 1
ATOM 738 C C . ARG A 1 95 ? 25.771 -5.588 -47.359 1.00 69.56 95 ARG A C 1
ATOM 740 O O . ARG A 1 95 ? 26.225 -6.206 -48.314 1.00 69.56 95 ARG A O 1
ATOM 747 N N . ASN A 1 96 ? 24.842 -4.642 -47.477 1.00 62.66 96 ASN A N 1
ATOM 748 C CA . ASN A 1 96 ? 24.309 -4.201 -48.766 1.00 62.66 96 ASN A CA 1
ATOM 749 C C . ASN A 1 96 ? 25.309 -3.296 -49.505 1.00 62.66 96 ASN A C 1
ATOM 751 O O . ASN A 1 96 ? 25.511 -3.464 -50.702 1.00 62.66 96 ASN A O 1
ATOM 755 N N . ASP A 1 97 ? 25.998 -2.409 -48.782 1.00 60.56 97 ASP A N 1
ATOM 756 C CA . ASP A 1 97 ? 27.016 -1.526 -49.369 1.00 60.56 97 ASP A CA 1
ATOM 757 C C . ASP A 1 97 ? 28.212 -2.319 -49.936 1.00 60.56 97 ASP A C 1
ATOM 759 O O . ASP A 1 97 ? 28.756 -1.956 -50.973 1.00 60.56 97 ASP A O 1
ATOM 763 N N . ASN A 1 98 ? 28.555 -3.464 -49.334 1.00 59.38 98 ASN A N 1
ATOM 764 C CA . ASN A 1 98 ? 29.598 -4.376 -49.830 1.00 59.38 98 ASN A CA 1
ATOM 765 C C . ASN A 1 98 ? 29.174 -5.258 -51.029 1.00 59.38 98 ASN A C 1
ATOM 767 O O . ASN A 1 98 ? 29.978 -6.064 -51.498 1.00 59.38 98 ASN A O 1
ATOM 771 N N . LEU A 1 99 ? 27.922 -5.171 -51.494 1.00 59.47 99 LEU A N 1
ATOM 772 C CA . LEU A 1 99 ? 27.395 -5.931 -52.641 1.00 59.47 99 LEU A CA 1
ATOM 773 C C . LEU A 1 99 ? 27.196 -5.071 -53.897 1.00 59.47 99 LEU A C 1
ATOM 775 O O . LEU A 1 99 ? 26.796 -5.603 -54.935 1.00 59.47 99 LEU A O 1
ATOM 779 N N . LEU A 1 100 ? 27.465 -3.765 -53.826 1.00 58.78 100 LEU A N 1
ATOM 780 C CA . LEU A 1 100 ? 27.495 -2.904 -55.003 1.00 58.78 100 LEU A CA 1
ATOM 781 C C . LEU A 1 100 ? 28.783 -3.208 -55.791 1.00 58.78 100 LEU A C 1
ATOM 783 O O . LEU A 1 100 ? 29.867 -3.029 -55.239 1.00 58.78 100 LEU A O 1
ATOM 787 N N . PRO A 1 101 ? 28.702 -3.707 -57.041 1.00 57.12 101 PRO A N 1
ATOM 788 C CA . PRO A 1 101 ? 29.890 -3.847 -57.874 1.00 57.12 101 PRO A CA 1
ATOM 789 C C . PRO A 1 101 ? 30.488 -2.458 -58.124 1.00 57.12 101 PRO A C 1
ATOM 791 O O . PRO A 1 101 ? 29.743 -1.518 -58.413 1.00 57.12 101 PRO A O 1
ATOM 794 N N . ASP A 1 102 ? 31.813 -2.335 -58.001 1.00 62.84 102 ASP A N 1
ATOM 795 C CA . ASP A 1 102 ? 32.531 -1.133 -58.435 1.00 62.84 102 ASP A CA 1
ATOM 796 C C . ASP A 1 102 ? 32.181 -0.826 -59.910 1.00 62.84 102 ASP A C 1
ATOM 798 O O . ASP A 1 102 ? 32.015 -1.771 -60.693 1.00 62.84 102 ASP A O 1
ATOM 802 N N . PRO A 1 103 ? 32.013 0.462 -60.278 1.00 60.97 103 PRO A N 1
ATOM 803 C CA . PRO A 1 103 ? 31.607 0.881 -61.621 1.00 60.97 103 PRO A CA 1
ATOM 804 C C . PRO A 1 103 ? 32.592 0.482 -62.727 1.00 60.97 103 PRO A C 1
ATOM 806 O O . PRO A 1 103 ? 33.816 0.435 -62.466 1.00 60.97 103 PRO A O 1
#